Protein AF-A0A8H4B3N6-F1 (afdb_monomer_lite)

InterPro domains:
  IPR013320 Concanavalin A-like lectin/glucanase domain superfamily [SSF49899] (2-68)

Radius of gyration: 31.32 Å; chains: 1; bounding box: 74×49×82 Å

Secondary structure (DSSP, 8-state):
-EEEETTEEEEE-----GGGS------SPPPSS--SSS---S--------SSPPPHHHHHHHHHT--TT---S-THHHHHHHHHHHHHHHHHHHHHHHHHHHHHHHHHHHTT-PPPP-

Sequence (118 aa):
MNFYMDGEWVGSFSIKYIQGQSFIFNDGPLYIGWHRWKGFTGQISNFRHYNFRLSYSDVLMDYSGEDPTKHNDNDESSKKYFIDLTIAFFLGMMVLAGGLFIHKIIIRRRYQEIPNPM

Foldseek 3Di:
DWDDDLLHTDDDDDDDCPPPDDDDDPPDDDDDQDDPPHGDDDDDPDDDDDPDDQDSVLSNCVSVVHHSVDDDPVCVVVVVVVVVVVVVVVVVVVVVVVVVVVVVVVVVVVVPPDPDDD

Structure (mmCIF, N/CA/C/O backbone):
data_AF-A0A8H4B3N6-F1
#
_entry.id   AF-A0A8H4B3N6-F1
#
loop_
_atom_site.group_PDB
_atom_site.id
_atom_site.type_symbol
_atom_site.label_atom_id
_atom_site.label_alt_id
_atom_site.label_comp_id
_atom_site.label_asym_id
_atom_site.label_entity_id
_atom_site.label_seq_id
_atom_site.pdbx_PDB_ins_code
_atom_site.Cartn_x
_atom_site.Cartn_y
_atom_site.Cartn_z
_atom_site.occupancy
_atom_site.B_iso_or_equiv
_atom_site.auth_seq_id
_atom_site.auth_comp_id
_atom_site.auth_asym_id
_atom_site.auth_atom_id
_atom_site.pdbx_PDB_model_num
ATOM 1 N N . MET A 1 1 ? -4.017 8.744 -5.193 1.00 89.38 1 MET A N 1
ATOM 2 C CA . MET A 1 1 ? -2.864 7.835 -5.069 1.00 89.38 1 MET A CA 1
ATOM 3 C C . MET A 1 1 ? -2.049 8.251 -3.863 1.00 89.38 1 MET A C 1
ATOM 5 O O . MET A 1 1 ? -1.785 9.436 -3.716 1.00 89.38 1 MET A O 1
ATOM 9 N N . ASN A 1 2 ? -1.703 7.300 -3.002 1.00 94.12 2 ASN A N 1
ATOM 10 C CA . ASN A 1 2 ? -0.863 7.528 -1.830 1.00 94.12 2 ASN A CA 1
ATOM 11 C C . ASN A 1 2 ? 0.422 6.727 -2.008 1.00 94.12 2 ASN A C 1
ATOM 13 O O . ASN A 1 2 ? 0.360 5.601 -2.498 1.00 94.12 2 ASN A O 1
ATOM 17 N N . PHE A 1 3 ? 1.545 7.307 -1.608 1.00 95.56 3 PHE A N 1
ATOM 18 C CA . PHE A 1 3 ? 2.846 6.661 -1.650 1.00 95.56 3 PHE A CA 1
ATOM 19 C C . PHE A 1 3 ? 3.332 6.411 -0.232 1.00 95.56 3 PHE A C 1
ATOM 21 O O . PHE A 1 3 ? 3.206 7.286 0.631 1.00 95.56 3 PHE A O 1
ATOM 28 N N . TYR A 1 4 ? 3.895 5.227 -0.031 1.00 96.50 4 TYR A N 1
ATOM 29 C CA . TYR A 1 4 ? 4.481 4.810 1.229 1.00 96.50 4 TYR A CA 1
ATOM 30 C C . TYR A 1 4 ? 5.895 4.284 0.974 1.00 96.50 4 TYR A C 1
ATOM 32 O O . TYR A 1 4 ? 6.122 3.618 -0.038 1.00 96.50 4 TYR A O 1
ATOM 40 N N . MET A 1 5 ? 6.831 4.602 1.863 1.00 96.44 5 MET A N 1
ATOM 41 C CA . MET A 1 5 ? 8.197 4.068 1.884 1.00 96.44 5 MET A CA 1
ATOM 42 C C . MET A 1 5 ? 8.481 3.607 3.308 1.00 96.44 5 MET A C 1
ATOM 44 O O . MET A 1 5 ? 8.157 4.328 4.244 1.00 96.44 5 MET A O 1
ATOM 48 N N . ASP A 1 6 ? 9.010 2.396 3.467 1.00 96.25 6 ASP A N 1
ATOM 49 C CA . ASP A 1 6 ? 9.312 1.799 4.776 1.00 96.25 6 ASP A CA 1
ATOM 50 C C . ASP A 1 6 ? 8.129 1.826 5.772 1.00 96.25 6 ASP A C 1
ATOM 52 O O . ASP A 1 6 ? 8.292 2.029 6.971 1.00 96.25 6 ASP A O 1
ATOM 56 N N . GLY A 1 7 ? 6.903 1.662 5.257 1.00 93.94 7 GLY A N 1
ATOM 57 C CA . GLY A 1 7 ? 5.661 1.724 6.041 1.00 93.94 7 GLY A CA 1
ATOM 58 C C . GLY A 1 7 ? 5.152 3.142 6.347 1.00 93.94 7 GLY A C 1
ATOM 59 O O . GLY A 1 7 ? 4.023 3.300 6.816 1.00 93.94 7 GLY A O 1
ATOM 60 N N . GLU A 1 8 ? 5.917 4.190 6.036 1.00 95.69 8 GLU A N 1
ATOM 61 C CA . GLU A 1 8 ? 5.548 5.583 6.300 1.00 95.69 8 GLU A CA 1
ATOM 62 C C . GLU A 1 8 ? 4.925 6.271 5.086 1.00 95.69 8 GLU A C 1
ATOM 64 O O . GLU A 1 8 ? 5.313 6.048 3.940 1.00 95.69 8 GLU A O 1
ATOM 69 N N . TRP A 1 9 ? 3.943 7.143 5.330 1.00 96.50 9 TRP A N 1
ATOM 70 C CA . TRP A 1 9 ? 3.322 7.942 4.276 1.00 96.50 9 TRP A CA 1
ATOM 71 C C . TRP A 1 9 ? 4.252 9.077 3.837 1.00 96.50 9 TRP A C 1
ATOM 73 O O . TRP A 1 9 ? 4.534 9.983 4.617 1.00 96.50 9 TRP A O 1
ATOM 83 N N . VAL A 1 10 ? 4.665 9.068 2.567 1.00 97.50 10 VAL A N 1
ATOM 84 C CA . VAL A 1 10 ? 5.607 10.066 2.022 1.00 97.50 10 VAL A CA 1
ATOM 85 C C . VAL A 1 10 ? 4.953 11.085 1.091 1.00 97.50 10 VAL A C 1
ATOM 87 O O . VAL A 1 10 ? 5.555 12.100 0.749 1.00 97.50 10 VAL A O 1
ATOM 90 N N . GLY A 1 11 ? 3.713 10.843 0.660 1.00 96.00 11 GLY A N 1
ATOM 91 C CA . GLY A 1 11 ? 3.005 11.799 -0.182 1.00 96.00 11 GLY A CA 1
ATOM 92 C C . GLY A 1 11 ? 1.717 11.277 -0.796 1.00 96.00 11 GLY A C 1
ATOM 93 O O . GLY A 1 11 ? 1.401 10.083 -0.777 1.00 96.00 11 GLY A O 1
ATOM 94 N N . SER A 1 12 ? 0.932 12.195 -1.350 1.00 94.44 12 SER A N 1
ATOM 95 C CA . SER A 1 12 ? -0.309 11.866 -2.041 1.00 94.44 12 SER A CA 1
ATOM 96 C C . SER A 1 12 ? -0.500 12.718 -3.288 1.00 94.44 12 SER A C 1
ATOM 98 O O . SER A 1 12 ? -0.100 13.877 -3.369 1.00 94.44 12 SER A O 1
ATOM 100 N N . PHE A 1 13 ? -1.134 12.111 -4.283 1.00 89.69 13 PHE A N 1
ATOM 101 C CA . PHE A 1 13 ? -1.577 12.768 -5.498 1.00 89.69 13 PHE A CA 1
ATOM 102 C C . PHE A 1 13 ? -3.071 12.523 -5.677 1.00 89.69 13 PHE A C 1
ATOM 104 O O . PHE A 1 13 ? -3.522 11.373 -5.718 1.00 89.69 13 PHE A O 1
ATOM 111 N N . SER A 1 14 ? -3.846 13.599 -5.781 1.00 85.06 14 SER A N 1
ATOM 112 C CA . SER A 1 14 ? -5.288 13.521 -6.006 1.00 85.06 14 SER A CA 1
ATOM 113 C C . SER A 1 14 ? -5.618 13.764 -7.471 1.00 85.06 14 SER A C 1
ATOM 115 O O . SER A 1 14 ? -5.154 14.733 -8.073 1.00 85.06 14 SER A O 1
ATOM 117 N N . ILE A 1 15 ? -6.464 12.902 -8.026 1.00 81.00 15 ILE A N 1
ATOM 118 C CA . ILE A 1 15 ? -7.030 13.108 -9.352 1.00 81.00 15 ILE A CA 1
ATOM 119 C C . ILE A 1 15 ? -8.275 13.979 -9.199 1.00 81.00 15 ILE A C 1
ATOM 121 O O . ILE A 1 15 ? -9.248 13.573 -8.570 1.00 81.00 15 ILE A O 1
ATOM 125 N N . LYS A 1 16 ? -8.237 15.186 -9.770 1.00 80.94 16 LYS A N 1
ATOM 126 C CA . LYS A 1 16 ? -9.297 16.191 -9.592 1.00 80.94 16 LYS A CA 1
ATOM 127 C C . LYS A 1 16 ? -10.418 16.114 -10.636 1.00 80.94 16 LYS A C 1
ATOM 129 O O . LYS A 1 16 ? -11.548 16.459 -10.322 1.00 80.94 16 LYS A O 1
ATOM 134 N N . TYR A 1 17 ? -10.130 15.648 -11.854 1.00 79.25 17 TYR A N 1
ATOM 135 C CA . TYR A 1 17 ? -11.075 15.648 -12.980 1.00 79.25 17 TYR A CA 1
ATOM 136 C C . TYR A 1 17 ? -11.277 14.241 -13.545 1.00 79.25 17 TYR A C 1
ATOM 138 O O . TYR A 1 17 ? -10.811 13.918 -14.633 1.00 79.25 17 TYR A O 1
ATOM 146 N N . ILE A 1 18 ? -11.989 13.404 -12.790 1.00 73.12 18 ILE A N 1
ATOM 147 C CA . ILE A 1 18 ? -12.211 11.986 -13.122 1.00 73.12 18 ILE A CA 1
ATOM 148 C C . ILE A 1 18 ? -12.960 11.824 -14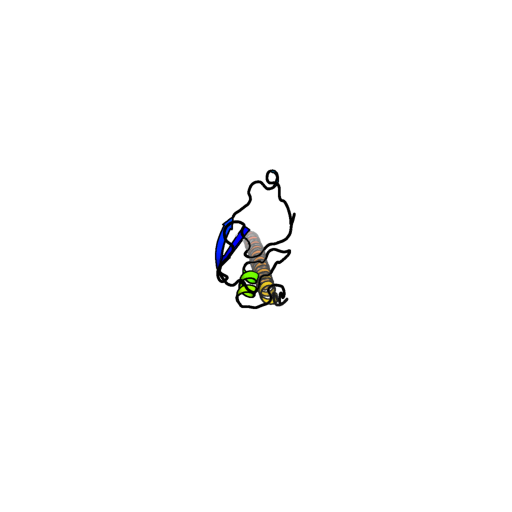.458 1.00 73.12 18 ILE A C 1
ATOM 150 O O . ILE A 1 18 ? -12.674 10.910 -15.215 1.00 73.12 18 ILE A O 1
ATOM 154 N N . GLN A 1 19 ? -13.879 12.736 -14.786 1.00 70.88 19 GLN A N 1
ATOM 155 C CA . GLN A 1 19 ? -14.685 12.664 -16.014 1.00 70.88 19 GLN A CA 1
ATOM 156 C C . GLN A 1 19 ? -13.927 13.088 -17.286 1.00 70.88 19 GLN A C 1
ATOM 158 O O . GLN A 1 19 ? -14.347 12.739 -18.383 1.00 70.88 19 GLN A O 1
ATOM 163 N N . GLY A 1 20 ? -12.834 13.851 -17.153 1.00 70.88 20 GLY A N 1
ATOM 164 C CA . GLY A 1 20 ? -12.043 14.359 -18.285 1.00 70.88 20 GLY A CA 1
ATOM 165 C C . GLY A 1 20 ? -10.754 13.580 -18.550 1.00 70.88 20 GLY A C 1
ATOM 166 O O . GLY A 1 20 ? -10.029 13.900 -19.487 1.00 70.88 20 GLY A O 1
ATOM 167 N N . GLN A 1 21 ? -10.442 12.588 -17.717 1.00 66.62 21 GLN A N 1
ATOM 168 C CA . GLN A 1 21 ? -9.253 11.753 -17.850 1.00 66.62 21 GLN A CA 1
ATOM 169 C C . GLN A 1 21 ? -9.671 10.365 -18.339 1.00 66.62 21 GLN A C 1
ATOM 171 O O . GLN A 1 21 ? -10.505 9.709 -17.720 1.00 66.62 21 GLN A O 1
ATOM 176 N N . SER A 1 22 ? -9.108 9.915 -19.464 1.00 64.19 22 SER A N 1
ATOM 177 C CA . SER A 1 22 ? -9.300 8.543 -19.931 1.00 64.19 22 SER A CA 1
ATOM 178 C C . SER A 1 22 ? -8.473 7.600 -19.060 1.00 64.19 22 SER A C 1
ATOM 180 O O . SER A 1 22 ? -7.241 7.640 -19.101 1.00 64.19 22 SER A O 1
ATOM 182 N N . PHE A 1 23 ? -9.139 6.751 -18.283 1.00 70.00 23 PHE A N 1
ATOM 183 C CA . PHE A 1 23 ? -8.480 5.665 -17.564 1.00 70.00 23 PHE A CA 1
ATOM 184 C C . PHE A 1 23 ? -8.470 4.428 -18.439 1.00 70.00 23 PHE A C 1
ATOM 186 O O . PHE A 1 23 ? -9.522 3.942 -18.852 1.00 70.00 23 PHE A O 1
ATOM 193 N N . ILE A 1 24 ? -7.274 3.920 -18.700 1.00 76.19 24 ILE A N 1
ATOM 194 C CA . ILE A 1 24 ? -7.099 2.625 -19.329 1.00 76.19 24 ILE A CA 1
ATOM 195 C C . ILE A 1 24 ? -6.700 1.658 -18.223 1.00 76.19 24 ILE A C 1
ATOM 197 O O . ILE A 1 24 ? -5.651 1.804 -17.598 1.00 76.19 24 ILE A O 1
ATOM 201 N N . PHE A 1 25 ? -7.583 0.709 -17.936 1.00 75.06 25 PHE A N 1
ATOM 202 C CA . PHE A 1 25 ? -7.313 -0.342 -16.969 1.00 75.06 25 PHE A CA 1
ATOM 203 C C . PHE A 1 25 ? -6.707 -1.533 -17.702 1.00 75.06 25 PHE A C 1
ATOM 205 O O . PHE A 1 25 ? -7.394 -2.157 -18.505 1.00 75.06 25 PHE A O 1
ATOM 212 N N . ASN A 1 26 ? -5.455 -1.864 -17.377 1.00 76.88 26 ASN A N 1
ATOM 213 C CA . ASN A 1 26 ? -4.810 -3.124 -17.757 1.00 76.88 26 ASN A CA 1
ATOM 214 C C . ASN A 1 26 ? -4.918 -3.459 -19.262 1.00 76.88 26 ASN A C 1
ATOM 216 O O . ASN A 1 26 ? -5.360 -4.546 -19.625 1.00 76.88 26 ASN A O 1
ATOM 220 N N . ASP A 1 27 ? -4.518 -2.542 -20.146 1.00 87.31 27 ASP A N 1
ATOM 221 C CA . ASP A 1 27 ? -4.526 -2.746 -21.608 1.00 87.31 27 ASP A CA 1
ATOM 222 C C . ASP A 1 27 ? -3.371 -3.605 -22.140 1.00 87.31 27 ASP A C 1
ATOM 224 O O . ASP A 1 27 ? -3.255 -3.816 -23.348 1.00 87.31 27 ASP A O 1
ATOM 228 N N . GLY A 1 28 ? -2.525 -4.133 -21.257 1.00 88.62 28 GLY A N 1
ATOM 229 C CA . GLY A 1 28 ? -1.396 -4.958 -21.646 1.00 88.62 28 GLY A CA 1
ATOM 230 C C . GLY A 1 28 ? -0.709 -5.666 -20.478 1.00 88.62 28 GLY A C 1
ATOM 231 O O . GLY A 1 28 ? -1.151 -5.574 -19.329 1.00 88.62 28 GLY A O 1
ATOM 232 N N . PRO A 1 29 ? 0.379 -6.402 -20.768 1.00 89.38 29 PRO A N 1
ATOM 233 C CA . PRO A 1 29 ? 1.152 -7.115 -19.760 1.00 89.38 29 PRO A CA 1
ATOM 234 C C . PRO A 1 29 ? 1.853 -6.158 -18.789 1.00 89.38 29 PRO A C 1
ATOM 236 O O . PRO A 1 29 ? 2.356 -5.106 -19.186 1.00 89.38 29 PRO A O 1
ATOM 239 N N . LEU A 1 30 ? 1.971 -6.567 -17.525 1.00 89.19 30 LEU A N 1
ATOM 240 C CA . LEU A 1 30 ? 2.827 -5.894 -16.553 1.00 89.19 30 LEU A CA 1
ATOM 241 C C . LEU A 1 30 ? 4.285 -6.326 -16.757 1.00 89.19 30 LEU A C 1
ATOM 243 O O . LEU A 1 30 ? 4.629 -7.490 -16.555 1.00 89.19 30 LEU A O 1
ATOM 247 N N . TYR A 1 31 ? 5.155 -5.377 -17.094 1.00 89.56 31 TYR A N 1
ATOM 248 C CA . TYR A 1 31 ? 6.596 -5.604 -17.178 1.00 89.56 31 TYR A CA 1
ATOM 249 C C . TYR A 1 31 ? 7.297 -5.047 -15.933 1.00 89.56 31 TYR A C 1
ATOM 251 O O . TYR A 1 31 ? 7.194 -3.858 -15.638 1.00 89.56 31 TYR A O 1
ATOM 259 N N . ILE A 1 32 ? 8.045 -5.889 -15.215 1.00 89.75 32 ILE A N 1
ATOM 260 C CA . ILE A 1 32 ? 8.819 -5.495 -14.026 1.00 89.75 32 ILE A CA 1
ATOM 261 C C . ILE A 1 32 ? 10.290 -5.334 -14.417 1.00 89.75 32 ILE A C 1
ATOM 263 O O . ILE A 1 32 ? 10.871 -6.215 -15.044 1.00 89.75 32 ILE A O 1
ATOM 267 N N . GLY A 1 33 ? 10.899 -4.200 -14.063 1.00 87.44 33 GLY A N 1
ATOM 268 C CA . GLY A 1 33 ? 12.323 -3.931 -14.311 1.00 87.44 33 GLY A CA 1
ATOM 269 C C . GLY A 1 33 ? 12.710 -3.724 -15.784 1.00 87.44 33 GLY A C 1
ATOM 270 O O . GLY A 1 33 ? 13.879 -3.469 -16.080 1.00 87.44 33 GLY A O 1
ATOM 271 N N . TRP A 1 34 ? 11.752 -3.794 -16.710 1.00 87.44 34 TRP A N 1
ATOM 272 C CA . TRP A 1 34 ? 11.980 -3.541 -18.128 1.00 87.44 34 TRP A CA 1
ATOM 273 C C . TRP A 1 34 ? 11.868 -2.053 -18.448 1.00 87.44 34 TRP A C 1
ATOM 275 O O . TRP A 1 34 ? 10.926 -1.377 -18.043 1.00 87.44 34 TRP A O 1
ATOM 285 N N . HIS A 1 35 ? 12.813 -1.552 -19.234 1.00 84.38 35 HIS A N 1
ATOM 286 C CA . HIS A 1 35 ? 12.736 -0.224 -19.816 1.00 84.38 35 HIS A CA 1
ATOM 287 C C . HIS A 1 35 ? 13.510 -0.212 -21.134 1.00 84.38 35 HIS A C 1
ATOM 289 O O . HIS A 1 35 ? 14.589 -0.796 -21.240 1.00 84.38 35 HIS A O 1
ATOM 295 N N . ARG A 1 36 ? 12.948 0.462 -22.143 1.00 84.25 36 ARG A N 1
ATOM 296 C CA . ARG A 1 36 ? 13.415 0.422 -23.537 1.00 84.25 36 ARG A CA 1
ATOM 297 C C . ARG A 1 36 ? 14.880 0.841 -23.724 1.00 84.25 36 ARG A C 1
ATOM 299 O O . ARG A 1 36 ? 15.528 0.343 -24.635 1.00 84.25 36 ARG A O 1
ATOM 306 N N . TRP A 1 37 ? 15.386 1.752 -22.892 1.00 84.62 37 TRP A N 1
ATOM 307 C CA . TRP A 1 37 ? 16.729 2.336 -23.050 1.00 84.62 37 TRP A CA 1
ATOM 308 C C . TRP A 1 37 ? 17.764 1.766 -22.082 1.00 84.62 37 TRP A C 1
ATOM 310 O O . TRP A 1 37 ? 18.940 1.654 -22.411 1.00 84.62 37 TRP A O 1
ATOM 320 N N . LYS A 1 38 ? 17.328 1.435 -20.869 1.00 86.69 38 LYS A N 1
ATOM 321 C CA . LYS A 1 38 ? 18.165 0.890 -19.802 1.00 86.69 38 LYS A CA 1
ATOM 322 C C . LYS A 1 38 ? 17.237 0.287 -18.765 1.00 86.69 38 LYS A C 1
ATOM 324 O O . LYS A 1 38 ? 16.467 1.035 -18.169 1.00 86.69 38 LYS A O 1
ATOM 329 N N . GLY A 1 39 ? 17.284 -1.033 -18.611 1.00 86.75 39 GLY A N 1
ATOM 330 C CA . GLY A 1 39 ? 16.505 -1.744 -17.602 1.00 86.75 39 GLY A CA 1
ATOM 331 C C . GLY A 1 39 ? 16.919 -1.373 -16.178 1.00 86.75 39 GLY A C 1
ATOM 332 O O . GLY A 1 39 ? 17.899 -0.660 -15.950 1.00 86.75 39 GLY A O 1
ATOM 333 N N . PHE A 1 40 ? 16.162 -1.877 -15.213 1.00 91.06 40 PHE A N 1
ATOM 334 C CA . PHE A 1 40 ? 16.480 -1.725 -13.801 1.00 91.06 40 PHE A CA 1
ATOM 335 C C . PHE A 1 40 ? 17.711 -2.563 -13.429 1.00 91.06 40 PHE A C 1
ATOM 337 O O . PHE A 1 40 ? 17.812 -3.735 -13.789 1.00 91.06 40 PHE A O 1
ATOM 344 N N . THR A 1 41 ? 18.650 -1.966 -12.696 1.00 91.06 41 THR A N 1
ATOM 345 C CA . THR A 1 41 ? 19.799 -2.669 -12.111 1.00 91.06 41 THR A CA 1
ATOM 346 C C . THR A 1 41 ? 19.657 -2.639 -10.596 1.00 91.06 41 THR A C 1
ATOM 348 O O . THR A 1 41 ? 19.985 -1.645 -9.956 1.00 91.06 41 THR A O 1
ATOM 351 N N . GLY A 1 42 ? 19.127 -3.724 -10.041 1.00 91.12 42 GLY A N 1
ATOM 352 C CA . GLY A 1 42 ? 18.878 -3.906 -8.615 1.00 91.12 42 GLY A CA 1
ATOM 353 C C . GLY A 1 42 ? 18.050 -5.167 -8.371 1.00 91.12 42 GLY A C 1
ATOM 354 O O . GLY A 1 42 ? 17.736 -5.898 -9.312 1.00 91.12 42 GLY A O 1
ATOM 355 N N . GLN A 1 43 ? 17.671 -5.408 -7.118 1.00 94.12 43 GLN A N 1
ATOM 356 C CA . GLN A 1 43 ? 16.826 -6.539 -6.739 1.00 94.12 43 GLN A CA 1
ATOM 357 C C . GLN A 1 43 ? 15.404 -6.064 -6.432 1.00 94.12 43 GLN A C 1
ATOM 359 O O . GLN A 1 43 ? 15.213 -5.118 -5.675 1.00 94.12 43 GLN A O 1
ATOM 364 N N . ILE A 1 44 ? 14.415 -6.739 -7.017 1.00 92.56 44 ILE A N 1
ATOM 365 C CA . ILE A 1 44 ? 12.998 -6.596 -6.670 1.00 92.56 44 ILE A CA 1
ATOM 366 C C . ILE A 1 44 ? 12.559 -7.937 -6.092 1.00 92.56 44 ILE A C 1
ATOM 368 O O . ILE A 1 44 ? 12.774 -8.981 -6.708 1.00 92.56 44 ILE A O 1
ATOM 372 N N . SER A 1 45 ? 11.956 -7.912 -4.913 1.00 92.88 45 SER A N 1
ATOM 373 C CA . SER A 1 45 ? 11.373 -9.079 -4.254 1.00 92.88 45 SER A CA 1
ATOM 374 C C . SER A 1 45 ? 9.968 -8.742 -3.760 1.00 92.88 45 SER A C 1
ATOM 376 O O . SER A 1 45 ? 9.593 -7.573 -3.686 1.00 92.88 45 SER A O 1
ATOM 378 N N . ASN A 1 46 ? 9.180 -9.776 -3.453 1.00 93.00 46 ASN A N 1
ATOM 379 C CA . ASN A 1 46 ? 7.869 -9.658 -2.805 1.00 93.00 46 ASN A CA 1
ATOM 380 C C . ASN A 1 46 ? 6.885 -8.700 -3.505 1.00 93.00 46 ASN A C 1
ATOM 382 O O . ASN A 1 46 ? 6.108 -8.008 -2.850 1.00 93.00 46 ASN A O 1
ATOM 386 N N . PHE A 1 47 ? 6.890 -8.672 -4.843 1.00 92.44 47 PHE A N 1
ATOM 387 C CA . PHE A 1 47 ? 5.912 -7.900 -5.605 1.00 92.44 47 PHE A CA 1
ATOM 388 C C . PHE A 1 47 ? 4.502 -8.464 -5.384 1.00 92.44 47 PHE A C 1
ATOM 390 O O . PHE A 1 47 ? 4.239 -9.631 -5.681 1.00 92.44 47 PHE A O 1
ATOM 397 N N . ARG A 1 48 ? 3.596 -7.625 -4.874 1.00 92.56 48 ARG A N 1
ATOM 398 C CA . ARG A 1 48 ? 2.204 -7.976 -4.573 1.00 92.56 48 ARG A CA 1
ATOM 399 C C . ARG A 1 48 ? 1.260 -6.959 -5.203 1.00 92.56 48 ARG A C 1
ATOM 401 O O . ARG A 1 48 ? 1.553 -5.767 -5.248 1.00 92.56 48 ARG A O 1
ATOM 408 N N . HIS A 1 49 ? 0.125 -7.447 -5.693 1.00 90.94 49 HIS A N 1
ATOM 409 C CA . HIS A 1 49 ? -0.941 -6.632 -6.263 1.00 90.94 49 HIS A CA 1
ATOM 410 C C . HIS A 1 49 ? -2.257 -6.950 -5.557 1.00 90.94 49 HIS A C 1
ATOM 412 O O . HIS A 1 49 ? -2.644 -8.115 -5.459 1.00 90.94 49 HIS A O 1
ATOM 418 N N . TYR A 1 50 ? -2.950 -5.906 -5.109 1.00 91.62 50 TYR A N 1
ATOM 419 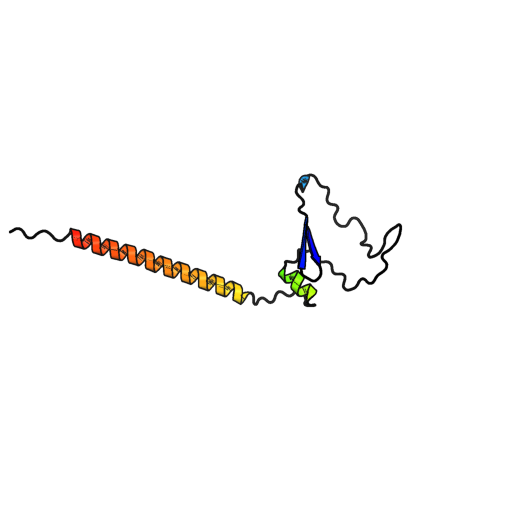C CA . TYR A 1 50 ? -4.239 -6.000 -4.436 1.00 91.62 50 TYR A CA 1
ATOM 420 C C . TYR A 1 50 ? -5.307 -5.307 -5.286 1.00 91.62 50 TYR A C 1
ATOM 422 O O . TYR A 1 50 ? -5.116 -4.183 -5.742 1.00 91.62 50 TYR A O 1
ATOM 430 N N . ASN A 1 51 ? -6.462 -5.954 -5.454 1.00 91.12 51 ASN A N 1
ATOM 431 C CA . ASN A 1 51 ? -7.614 -5.383 -6.170 1.00 91.12 51 ASN A CA 1
ATOM 432 C C . ASN A 1 51 ? -8.440 -4.416 -5.298 1.00 91.12 51 ASN A C 1
ATOM 434 O O . ASN A 1 51 ? -9.569 -4.067 -5.639 1.00 91.12 51 ASN A O 1
ATOM 438 N N . PHE A 1 52 ? -7.902 -4.011 -4.152 1.00 90.75 52 PHE A N 1
ATOM 439 C CA . PHE A 1 52 ? -8.520 -3.101 -3.201 1.00 90.75 52 PHE A CA 1
ATOM 440 C C . PHE A 1 52 ? -7.464 -2.162 -2.627 1.00 90.75 52 PHE A C 1
ATOM 442 O O . PHE A 1 52 ? -6.259 -2.404 -2.703 1.00 90.75 52 PHE A O 1
ATOM 449 N N . ARG A 1 53 ? -7.932 -1.052 -2.061 1.00 92.00 53 ARG A N 1
ATOM 450 C CA . ARG A 1 53 ? -7.061 -0.066 -1.435 1.00 92.00 53 ARG A CA 1
ATOM 451 C C . ARG A 1 53 ? -6.705 -0.520 -0.023 1.00 92.00 53 ARG A C 1
ATOM 453 O O . ARG A 1 53 ? -7.595 -0.611 0.813 1.00 92.00 53 ARG A O 1
ATOM 460 N N . LEU A 1 54 ? -5.412 -0.694 0.235 1.00 93.56 54 LEU A N 1
ATOM 461 C CA . LEU A 1 54 ? -4.889 -0.845 1.590 1.00 93.56 54 LEU A CA 1
ATOM 462 C C . LEU A 1 54 ? -5.122 0.438 2.397 1.00 93.56 54 LEU A C 1
ATOM 464 O O . LEU A 1 54 ? -4.887 1.555 1.908 1.00 93.56 54 LEU A O 1
ATOM 468 N N . SER A 1 55 ? -5.595 0.279 3.629 1.00 92.94 55 SER A N 1
ATOM 469 C CA . SER A 1 55 ? -5.605 1.349 4.620 1.00 92.94 55 SER A CA 1
ATOM 470 C C . SER A 1 55 ? -4.191 1.590 5.166 1.00 92.94 55 SER A C 1
ATOM 472 O O . SER A 1 55 ? -3.250 0.863 4.855 1.00 92.94 55 SER A O 1
ATOM 474 N N . TYR A 1 56 ? -4.017 2.633 5.981 1.00 92.94 56 TYR A N 1
ATOM 475 C CA . TYR A 1 56 ? -2.717 2.901 6.601 1.00 92.94 56 TYR A CA 1
ATOM 476 C C . TYR A 1 56 ? -2.260 1.759 7.524 1.00 92.94 56 TYR A C 1
ATOM 478 O O . TYR A 1 56 ? -1.092 1.384 7.483 1.00 92.94 56 TYR A O 1
ATOM 486 N N . SER A 1 57 ? -3.173 1.171 8.304 1.00 92.25 57 SER A N 1
ATOM 487 C CA . SER A 1 57 ? -2.855 0.020 9.157 1.00 92.25 57 SER A CA 1
ATOM 488 C C . SER A 1 57 ? -2.454 -1.200 8.338 1.00 92.25 57 SER A C 1
ATOM 490 O O . SER A 1 57 ? -1.510 -1.889 8.706 1.00 92.25 57 SER A O 1
ATOM 492 N N . ASP A 1 58 ? -3.112 -1.429 7.201 1.00 94.62 58 ASP A N 1
ATOM 493 C CA . ASP A 1 58 ? -2.812 -2.580 6.345 1.00 94.62 58 ASP A CA 1
ATOM 494 C C . ASP A 1 58 ? -1.431 -2.441 5.696 1.00 94.62 58 ASP A C 1
ATOM 496 O O . ASP A 1 58 ? -0.692 -3.412 5.584 1.00 94.62 58 ASP A O 1
ATOM 500 N N . VAL A 1 59 ? -1.041 -1.221 5.307 1.00 94.88 59 VAL A N 1
ATOM 501 C CA . VAL A 1 59 ? 0.320 -0.947 4.819 1.00 94.88 59 VAL A CA 1
ATOM 502 C C . VAL A 1 59 ? 1.361 -1.255 5.897 1.00 94.88 59 VAL A C 1
ATOM 504 O O . VAL A 1 59 ? 2.401 -1.835 5.589 1.00 94.88 59 VAL A O 1
ATOM 507 N N . LEU A 1 60 ? 1.083 -0.898 7.154 1.00 94.25 60 LEU A N 1
ATOM 508 C CA . LEU A 1 60 ? 1.989 -1.178 8.267 1.00 94.25 60 LEU A CA 1
ATOM 509 C C . LEU A 1 60 ? 2.104 -2.685 8.544 1.00 94.25 60 LEU A C 1
ATOM 511 O O . LEU A 1 60 ? 3.211 -3.168 8.769 1.00 94.25 60 LEU A O 1
ATOM 515 N N . MET A 1 61 ? 0.989 -3.419 8.472 1.00 92.56 61 MET A N 1
ATOM 516 C CA . MET A 1 61 ? 0.974 -4.884 8.571 1.00 92.56 61 MET A CA 1
ATOM 517 C C . MET A 1 61 ? 1.775 -5.540 7.439 1.00 92.56 61 MET A C 1
ATOM 519 O O . MET A 1 61 ? 2.603 -6.409 7.694 1.00 92.56 61 MET A O 1
ATOM 523 N N . ASP A 1 62 ? 1.593 -5.112 6.185 1.00 93.75 62 ASP A N 1
ATOM 524 C CA . ASP A 1 62 ? 2.353 -5.683 5.060 1.00 93.75 62 ASP A CA 1
ATOM 525 C C . ASP A 1 62 ? 3.862 -5.428 5.214 1.00 93.75 62 ASP A C 1
ATOM 527 O O . ASP A 1 62 ? 4.672 -6.324 4.959 1.00 93.75 62 ASP A O 1
ATOM 531 N N . TYR A 1 63 ? 4.238 -4.231 5.685 1.00 94.44 63 TYR A N 1
ATOM 532 C CA . TYR A 1 63 ? 5.630 -3.856 5.939 1.00 94.44 63 TYR A CA 1
ATOM 533 C C . TYR A 1 63 ? 6.270 -4.657 7.082 1.00 94.44 63 TYR A C 1
ATOM 535 O O . TYR A 1 63 ? 7.433 -5.047 6.968 1.00 94.44 63 TYR A O 1
ATOM 543 N N . SER A 1 64 ? 5.528 -4.963 8.154 1.00 93.88 64 SER A N 1
ATOM 544 C CA . SER A 1 64 ? 6.021 -5.822 9.244 1.00 93.88 64 SER A CA 1
ATOM 545 C C . SER A 1 64 ? 6.163 -7.297 8.841 1.00 93.88 64 SER A C 1
ATOM 547 O O . SER A 1 64 ? 6.726 -8.090 9.597 1.00 93.88 64 SER A O 1
ATOM 549 N N . GLY A 1 65 ? 5.701 -7.666 7.640 1.00 92.62 65 GLY A N 1
ATOM 550 C CA . GLY A 1 65 ? 5.705 -9.035 7.129 1.00 92.62 65 GLY A CA 1
ATOM 551 C C . GLY A 1 65 ? 4.442 -9.824 7.475 1.00 92.62 65 GLY A C 1
ATOM 552 O O . GLY A 1 65 ? 4.381 -11.023 7.197 1.00 92.62 65 GLY A O 1
ATOM 553 N N . GLU A 1 66 ? 3.438 -9.173 8.060 1.00 92.06 66 GLU A N 1
ATOM 554 C CA . GLU A 1 66 ? 2.123 -9.756 8.300 1.00 92.06 66 GLU A CA 1
ATOM 555 C C . GLU A 1 66 ? 1.273 -9.762 7.018 1.00 92.06 66 GLU A C 1
ATOM 557 O O . GLU A 1 66 ? 1.625 -9.186 5.986 1.00 92.06 66 GLU A O 1
ATOM 562 N N . ASP A 1 67 ? 0.154 -10.486 7.060 1.00 90.88 67 ASP A N 1
ATOM 563 C CA . ASP A 1 67 ? -0.782 -10.572 5.943 1.00 90.88 67 ASP A CA 1
ATOM 564 C C . ASP A 1 67 ? -1.864 -9.491 6.098 1.00 90.88 67 ASP A C 1
ATOM 566 O O . ASP A 1 67 ? -2.750 -9.651 6.943 1.00 90.88 67 ASP A O 1
ATOM 570 N N . PRO A 1 68 ? -1.846 -8.418 5.283 1.00 91.88 68 PRO A N 1
ATOM 571 C CA . PRO A 1 68 ? -2.801 -7.315 5.397 1.00 91.88 68 PRO A CA 1
ATOM 572 C C . PRO A 1 68 ? -4.233 -7.711 5.014 1.00 91.88 68 PRO A C 1
ATOM 574 O O . PRO A 1 68 ? -5.153 -6.912 5.157 1.00 91.88 68 PRO A O 1
ATOM 577 N N . THR A 1 69 ? -4.440 -8.926 4.494 1.00 89.88 69 THR A N 1
ATOM 578 C CA . THR A 1 69 ? -5.771 -9.456 4.167 1.00 89.88 69 THR A CA 1
ATOM 579 C C . THR A 1 69 ? -6.424 -10.165 5.351 1.00 89.88 69 THR A C 1
ATOM 581 O O . THR A 1 69 ? -7.628 -10.429 5.336 1.00 89.88 69 THR A O 1
ATOM 584 N N . LYS A 1 70 ? -5.645 -10.454 6.400 1.00 84.75 70 LYS A N 1
ATOM 585 C CA . LYS A 1 70 ? -6.127 -11.068 7.634 1.00 84.75 70 LYS A CA 1
ATOM 586 C C . LYS A 1 70 ? -6.510 -9.982 8.618 1.00 84.75 70 LYS A C 1
ATOM 588 O O . LYS A 1 70 ? -5.763 -9.639 9.530 1.00 84.75 70 LYS A O 1
ATOM 593 N N . HIS A 1 71 ? -7.717 -9.463 8.458 1.00 70.69 71 HIS A N 1
ATOM 594 C CA . HIS A 1 71 ? -8.323 -8.689 9.527 1.00 70.69 71 HIS A CA 1
ATOM 595 C C . HIS A 1 71 ? -8.687 -9.651 10.658 1.00 70.69 71 HIS A C 1
ATOM 597 O O . HIS A 1 71 ? -9.557 -10.506 10.512 1.00 70.69 71 HIS A O 1
ATOM 603 N N . ASN A 1 72 ? -7.992 -9.536 11.788 1.00 61.47 72 ASN A N 1
ATOM 604 C CA . ASN A 1 72 ? -8.477 -10.136 13.019 1.00 61.47 72 ASN A CA 1
ATOM 605 C C . ASN A 1 72 ? -9.768 -9.396 13.382 1.00 61.47 72 ASN A C 1
ATOM 607 O O . ASN A 1 72 ? -9.722 -8.198 13.654 1.00 61.47 72 ASN A O 1
ATOM 611 N N . ASP A 1 73 ? -10.899 -10.101 13.438 1.00 58.97 73 ASP A N 1
ATOM 612 C CA . ASP A 1 73 ? -12.212 -9.564 13.846 1.00 58.97 73 ASP A CA 1
ATOM 613 C C . ASP A 1 73 ? -12.230 -8.965 15.274 1.00 58.97 73 ASP A C 1
ATOM 615 O O . ASP A 1 73 ? -13.252 -8.457 15.742 1.00 58.97 73 ASP A O 1
ATOM 619 N N . ASN A 1 74 ? -11.076 -8.954 15.948 1.00 54.62 74 ASN A N 1
ATOM 620 C CA . ASN A 1 74 ? -10.781 -8.383 17.261 1.00 54.62 74 ASN A CA 1
ATOM 621 C C . ASN A 1 74 ? -10.838 -6.840 17.302 1.00 54.62 74 ASN A C 1
ATOM 623 O O . ASN A 1 74 ? -10.344 -6.215 18.240 1.00 54.62 74 ASN A O 1
ATOM 627 N N . ASP A 1 75 ? -11.540 -6.219 16.355 1.00 56.91 75 ASP A N 1
ATOM 628 C CA . ASP A 1 75 ? -12.038 -4.837 16.408 1.00 56.91 75 ASP A CA 1
ATOM 629 C C . ASP A 1 75 ? -13.080 -4.629 17.543 1.00 56.91 75 ASP A C 1
ATOM 631 O O . ASP A 1 75 ? -13.766 -3.611 17.648 1.00 56.91 75 ASP A O 1
ATOM 635 N N . GLU A 1 76 ? -13.216 -5.632 18.413 1.00 58.47 76 GLU A N 1
ATOM 636 C CA . GLU A 1 76 ? -13.937 -5.631 19.678 1.00 58.47 76 GLU A CA 1
ATOM 637 C C . GLU A 1 76 ? -13.489 -4.481 20.590 1.00 58.47 76 GLU A C 1
ATOM 639 O O . GLU A 1 76 ? -14.331 -3.866 21.237 1.00 58.47 76 GLU A O 1
ATOM 644 N N . SER A 1 77 ? -12.201 -4.114 20.582 1.00 61.38 77 SER A N 1
ATOM 645 C CA . SER A 1 77 ? -11.683 -2.959 21.334 1.00 61.38 77 SER A CA 1
ATOM 646 C C . SER A 1 77 ? -12.336 -1.649 20.877 1.00 61.38 77 SER A C 1
ATOM 648 O O . SER A 1 77 ? -12.955 -0.940 21.671 1.00 61.38 77 SER A O 1
ATOM 650 N N . SER A 1 78 ? -12.280 -1.368 19.575 1.00 62.09 78 SER A N 1
ATOM 651 C CA . SER A 1 78 ? -12.859 -0.187 18.924 1.00 62.09 78 SER A CA 1
ATOM 652 C C . SER A 1 78 ? -14.368 -0.100 19.163 1.00 62.09 78 SER A C 1
ATOM 654 O O . SER A 1 78 ? -14.902 0.949 19.535 1.00 62.09 78 SER A O 1
ATOM 656 N N . LYS A 1 79 ? -15.057 -1.239 19.013 1.00 67.88 79 LYS A N 1
ATOM 657 C CA . LYS A 1 79 ? -16.499 -1.374 19.264 1.00 67.88 79 LYS A CA 1
ATOM 658 C C . LYS A 1 79 ? -16.840 -1.148 20.736 1.00 67.88 79 LYS A C 1
ATOM 660 O O . LYS A 1 79 ? -17.813 -0.456 21.024 1.00 67.88 79 LYS A O 1
ATOM 665 N N . LYS A 1 80 ? -16.029 -1.663 21.663 1.00 72.50 80 LYS A N 1
ATOM 666 C CA . LYS A 1 80 ? -16.211 -1.480 23.107 1.00 72.50 80 LYS A CA 1
ATOM 667 C C . LYS A 1 80 ? -16.072 -0.013 23.508 1.00 72.50 80 LYS A C 1
ATOM 669 O O . LYS A 1 80 ? -16.963 0.504 24.172 1.00 72.50 80 LYS A O 1
ATOM 674 N N . TYR A 1 81 ? -15.038 0.685 23.031 1.00 77.25 81 TYR A N 1
ATOM 675 C CA . TYR A 1 81 ? -14.878 2.124 23.284 1.00 77.25 81 TYR A CA 1
ATOM 676 C C . TYR A 1 81 ? -16.062 2.946 22.763 1.00 77.25 81 TYR A C 1
ATOM 678 O O . TYR A 1 81 ? -16.527 3.862 23.441 1.00 77.25 81 TYR A O 1
ATOM 686 N N . PHE A 1 82 ? -16.580 2.611 21.578 1.00 76.69 82 PHE A N 1
ATOM 687 C CA . PHE A 1 82 ? -17.751 3.282 21.018 1.00 76.69 8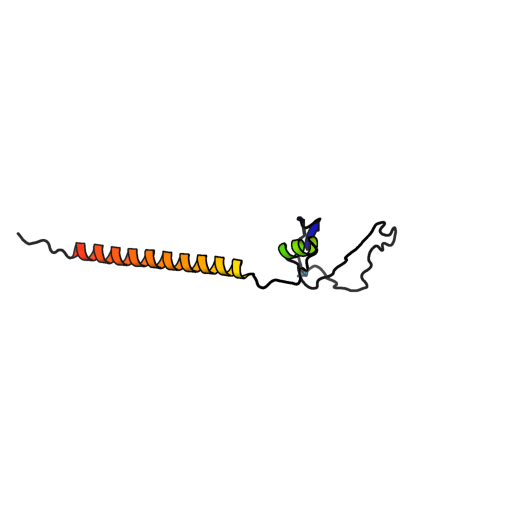2 PHE A CA 1
ATOM 688 C C . PHE A 1 82 ? -19.019 3.034 21.855 1.00 76.69 82 PHE A C 1
ATOM 690 O O . PHE A 1 82 ? -19.782 3.967 22.118 1.00 76.69 82 PHE A O 1
ATOM 697 N N . ILE A 1 83 ? -19.233 1.798 22.316 1.00 81.44 83 ILE A N 1
ATOM 698 C CA . ILE A 1 83 ? -20.362 1.424 23.183 1.00 81.44 83 ILE A CA 1
ATOM 699 C C . ILE A 1 83 ? -20.271 2.141 24.536 1.00 81.44 83 ILE A C 1
ATOM 701 O O . ILE A 1 83 ? -21.249 2.760 24.956 1.00 81.44 83 ILE A O 1
ATOM 705 N N . ASP A 1 84 ? -19.101 2.129 25.177 1.00 84.06 84 ASP A N 1
ATOM 706 C CA . ASP A 1 84 ? -18.873 2.774 26.474 1.00 84.06 84 ASP A CA 1
ATOM 707 C C . ASP A 1 84 ? -19.125 4.290 26.396 1.00 84.06 84 ASP A C 1
ATOM 709 O O . ASP A 1 84 ? -19.818 4.858 27.245 1.00 84.06 84 ASP A O 1
ATOM 713 N N . LEU A 1 85 ? -18.646 4.945 25.330 1.00 87.81 85 LEU A N 1
ATOM 714 C CA . LEU A 1 85 ? -18.886 6.371 25.084 1.00 87.81 85 LEU A CA 1
ATOM 715 C C . LEU A 1 85 ? -20.378 6.676 24.879 1.00 87.81 85 LEU A C 1
ATOM 717 O O . LEU A 1 85 ? -20.896 7.665 25.402 1.00 87.81 85 LEU A O 1
ATOM 721 N N . THR A 1 86 ? -21.079 5.811 24.146 1.00 86.50 86 THR A N 1
ATOM 722 C CA . THR A 1 86 ? -22.514 5.956 23.872 1.00 86.50 86 THR A CA 1
ATOM 723 C C . THR A 1 86 ? -23.335 5.805 25.156 1.00 86.50 86 THR A C 1
ATOM 725 O O . THR A 1 86 ? -24.209 6.629 25.429 1.00 86.50 86 THR A O 1
ATOM 728 N N . ILE A 1 87 ? -23.023 4.809 25.994 1.00 90.12 87 ILE A N 1
ATOM 729 C CA . ILE A 1 87 ? -23.673 4.603 27.300 1.00 90.12 87 ILE A CA 1
ATOM 730 C C . ILE A 1 87 ? -23.442 5.811 28.216 1.00 90.12 87 ILE A C 1
ATOM 732 O O . ILE A 1 87 ? -24.397 6.325 28.804 1.00 90.12 87 ILE A O 1
ATOM 736 N N . ALA A 1 88 ? -22.202 6.303 28.307 1.00 90.31 88 ALA A N 1
ATOM 737 C CA . ALA A 1 88 ? -21.868 7.469 29.123 1.00 90.31 88 ALA A CA 1
ATOM 738 C C . ALA A 1 88 ? -22.640 8.724 28.682 1.00 90.31 88 ALA A C 1
ATOM 740 O O . ALA A 1 88 ? -23.170 9.454 29.524 1.00 90.31 88 ALA A O 1
ATOM 741 N N . PHE A 1 89 ? -22.765 8.947 27.370 1.00 88.75 89 PHE A N 1
ATOM 742 C CA . PHE A 1 89 ? -23.542 10.054 26.815 1.00 88.75 89 PHE A CA 1
ATOM 743 C C . PHE A 1 89 ? -25.026 9.972 27.207 1.00 88.75 89 PHE A C 1
ATOM 745 O O . PHE A 1 89 ? -25.580 10.944 27.725 1.00 88.75 89 PHE A O 1
ATOM 752 N N . PHE A 1 90 ? -25.672 8.813 27.029 1.00 86.88 90 PHE A N 1
ATOM 753 C CA . PHE A 1 90 ? -27.090 8.648 27.374 1.00 86.88 90 PHE A CA 1
ATOM 754 C C . PHE A 1 90 ? -27.355 8.776 28.878 1.00 86.88 90 PHE A C 1
ATOM 756 O O . PHE A 1 90 ? -28.325 9.431 29.268 1.00 86.88 90 PHE A O 1
ATOM 763 N N . LEU A 1 91 ? -26.485 8.222 29.728 1.00 87.62 91 LEU A N 1
ATOM 764 C CA . LEU A 1 91 ? -26.582 8.390 31.182 1.00 87.62 91 LEU A CA 1
ATOM 765 C C . LEU A 1 91 ? -26.448 9.863 31.587 1.00 87.62 91 LEU A C 1
ATOM 767 O O . LEU A 1 91 ? -27.256 10.357 32.376 1.00 87.62 91 LEU A O 1
ATOM 771 N N . GLY A 1 92 ? -25.490 10.588 31.001 1.00 86.56 92 GLY A N 1
ATOM 772 C CA . GLY A 1 92 ? -25.327 12.025 31.224 1.00 86.56 92 GLY A CA 1
ATOM 773 C C . GLY A 1 92 ? -26.582 12.819 30.857 1.00 86.56 92 GLY A C 1
ATOM 774 O O . GLY A 1 92 ? -27.049 13.643 31.646 1.00 86.56 92 GLY A O 1
ATOM 775 N N . MET A 1 93 ? -27.188 12.517 29.705 1.00 84.00 93 MET A N 1
ATOM 776 C CA . MET A 1 93 ? -28.419 13.171 29.249 1.00 84.00 93 MET A CA 1
ATOM 777 C C . MET A 1 93 ? -29.623 12.875 30.155 1.00 84.00 93 MET A C 1
ATOM 779 O O . MET A 1 93 ? -30.416 13.781 30.424 1.00 84.00 93 MET A O 1
ATOM 783 N N . MET A 1 94 ? -29.756 11.649 30.672 1.00 81.56 94 MET A N 1
ATOM 784 C CA . MET A 1 94 ? -30.831 11.301 31.612 1.00 81.56 94 MET A CA 1
ATOM 785 C C . MET A 1 94 ? -30.705 12.039 32.949 1.00 81.56 94 MET A C 1
ATOM 787 O O . MET A 1 94 ? -31.708 12.528 33.471 1.00 81.56 94 MET A O 1
ATOM 791 N N . VAL A 1 95 ? -29.488 12.183 33.483 1.00 81.19 95 VAL A N 1
ATOM 792 C CA . VAL A 1 95 ? -29.237 12.953 34.714 1.00 81.19 95 VAL A CA 1
ATOM 793 C C . VAL A 1 95 ? -29.578 14.432 34.513 1.00 81.19 95 VAL A C 1
ATOM 795 O O . VAL A 1 95 ? -30.251 15.032 35.353 1.00 81.19 95 VAL A O 1
ATOM 798 N N . LEU A 1 96 ? -29.178 15.013 33.380 1.00 74.50 96 LEU A N 1
ATOM 799 C CA . LEU A 1 96 ? -29.454 16.413 33.042 1.00 74.50 96 LEU A CA 1
ATOM 800 C C . LEU A 1 96 ? -30.960 16.683 32.899 1.00 74.50 96 LEU A C 1
ATOM 802 O O . LEU A 1 96 ? -31.483 17.634 33.485 1.00 74.50 96 LEU A O 1
ATOM 806 N N . ALA A 1 97 ? -31.674 15.815 32.177 1.00 73.38 97 ALA A N 1
ATOM 807 C CA . ALA A 1 97 ? -33.121 15.915 32.005 1.00 73.38 97 ALA A CA 1
ATOM 808 C C . ALA A 1 97 ? -33.878 15.719 33.331 1.00 73.38 97 ALA A C 1
ATOM 810 O O . ALA A 1 97 ? -34.785 16.494 33.641 1.00 73.38 97 ALA A O 1
ATOM 811 N N . GLY A 1 98 ? -33.477 14.734 34.143 1.00 69.56 98 GLY A N 1
ATOM 812 C CA . GLY A 1 98 ? -34.052 14.485 35.467 1.00 69.56 98 GLY A CA 1
ATOM 813 C C . GLY A 1 98 ? -33.841 15.654 36.433 1.00 69.56 98 GLY A C 1
ATOM 814 O O . GLY A 1 98 ? -34.785 16.076 37.103 1.00 69.56 98 GLY A O 1
ATOM 815 N N . GLY A 1 99 ? -32.643 16.245 36.448 1.00 67.75 99 GLY A N 1
ATOM 816 C CA . GLY A 1 99 ? -32.334 17.436 37.246 1.00 67.75 99 GLY A CA 1
ATOM 817 C C . GLY A 1 99 ? -33.193 18.645 36.867 1.00 67.75 99 GLY A C 1
ATOM 818 O O . GLY A 1 99 ? -33.759 19.300 37.742 1.00 67.75 99 GLY A O 1
ATOM 819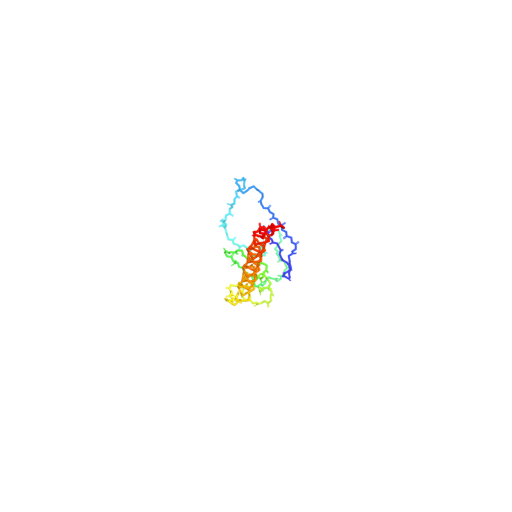 N N . LEU A 1 100 ? -33.378 18.896 35.567 1.00 62.75 100 LEU A N 1
ATOM 820 C CA . LEU A 1 100 ? -34.282 19.935 35.051 1.00 62.75 100 LEU A CA 1
ATOM 821 C C . LEU A 1 100 ? -35.743 19.698 35.457 1.00 62.75 100 LEU A C 1
ATOM 823 O O . LEU A 1 100 ? -36.454 20.647 35.801 1.00 62.75 100 LEU A O 1
ATOM 827 N N . 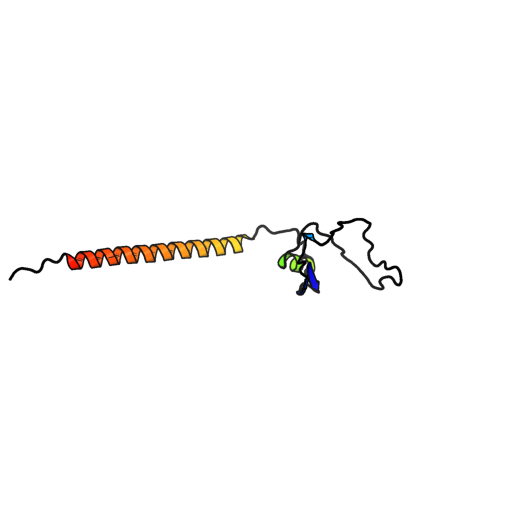PHE A 1 101 ? -36.192 18.442 35.448 1.00 59.50 101 PHE A N 1
ATOM 828 C CA . PHE A 1 101 ? -37.554 18.073 35.830 1.00 59.50 101 PHE A CA 1
ATOM 829 C C . PHE A 1 101 ? -37.803 18.287 37.330 1.00 59.50 101 PHE A C 1
ATOM 831 O O . PHE A 1 101 ? -38.803 18.898 37.715 1.00 59.50 101 PHE A O 1
ATOM 838 N N . ILE A 1 102 ? -36.859 17.868 38.179 1.00 60.72 102 ILE A N 1
ATOM 839 C CA . ILE A 1 102 ? -36.919 18.069 39.635 1.00 60.72 102 ILE A CA 1
ATOM 840 C C . ILE A 1 102 ? -36.847 19.562 39.975 1.00 60.72 102 ILE A C 1
ATOM 842 O O . ILE A 1 102 ? -37.644 20.050 40.778 1.00 60.72 102 ILE A O 1
ATOM 846 N N . HIS A 1 103 ? -35.957 20.315 39.325 1.00 53.47 103 HIS A N 1
ATOM 847 C CA . HIS A 1 103 ? -35.830 21.756 39.538 1.00 53.47 103 HIS A CA 1
ATOM 848 C C . HIS A 1 103 ? -37.128 22.503 39.196 1.00 53.47 103 HIS A C 1
ATOM 850 O O . HIS A 1 103 ? -37.604 23.314 39.994 1.00 53.47 103 HIS A O 1
ATOM 856 N N . LYS A 1 104 ? -37.774 22.168 38.069 1.00 59.34 104 LYS A N 1
ATOM 857 C CA . LYS A 1 104 ? -39.087 22.727 37.701 1.00 59.34 104 LYS A CA 1
ATOM 858 C C . LYS A 1 104 ? -40.189 22.390 38.711 1.00 59.34 104 LYS A C 1
ATOM 860 O O . LYS A 1 104 ? -41.016 23.253 39.003 1.00 59.34 104 LYS A O 1
ATOM 865 N N . ILE A 1 105 ? -40.210 21.171 39.260 1.00 58.62 105 ILE A N 1
ATOM 866 C CA . ILE A 1 105 ? -41.185 20.768 40.291 1.00 58.62 105 ILE A CA 1
ATOM 867 C C . ILE A 1 105 ? -40.985 21.573 41.583 1.00 58.62 105 ILE A C 1
ATOM 869 O O . ILE A 1 105 ? -41.965 22.051 42.158 1.00 58.62 105 ILE A O 1
ATOM 873 N N . ILE A 1 106 ? -39.737 21.758 42.026 1.00 58.88 106 ILE A N 1
ATOM 874 C CA . ILE A 1 106 ? -39.414 22.528 43.238 1.00 58.88 106 ILE A CA 1
ATOM 875 C C . ILE A 1 106 ? -39.832 23.993 43.081 1.00 58.88 106 ILE A C 1
ATOM 877 O O . ILE A 1 106 ? -40.487 24.537 43.969 1.00 58.88 106 ILE A O 1
ATOM 881 N N . ILE A 1 107 ? -39.505 24.619 41.945 1.00 60.59 107 ILE A N 1
ATOM 882 C CA . ILE A 1 107 ? -39.902 26.005 41.658 1.00 60.59 107 ILE A CA 1
ATOM 883 C C . ILE A 1 107 ? -41.428 26.140 41.686 1.00 60.59 107 ILE A C 1
ATOM 885 O O . ILE A 1 107 ? -41.950 27.034 42.347 1.00 60.59 10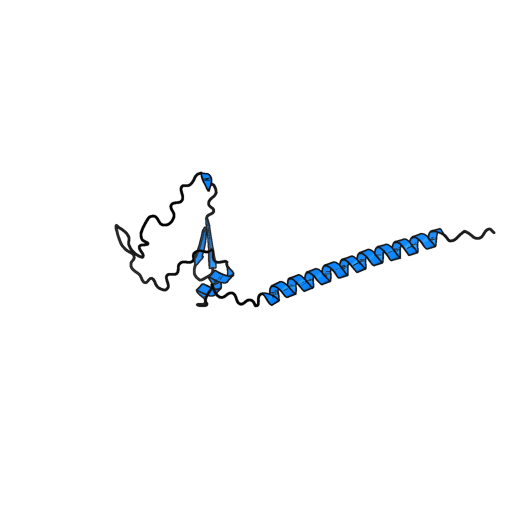7 ILE A O 1
ATOM 889 N N . ARG A 1 108 ? -42.161 25.224 41.038 1.00 57.44 108 ARG A N 1
ATOM 890 C CA . ARG A 1 108 ? -43.631 25.257 41.018 1.00 57.44 108 ARG A CA 1
ATOM 891 C C . ARG A 1 108 ? -44.242 25.176 42.419 1.00 57.44 108 ARG A C 1
ATOM 893 O O . ARG A 1 108 ? -45.216 25.875 42.674 1.00 57.44 108 ARG A O 1
ATOM 900 N N . ARG A 1 109 ? -43.682 24.363 43.324 1.00 58.75 109 ARG A N 1
ATOM 901 C CA . ARG A 1 109 ? -44.177 24.261 44.709 1.00 58.75 109 ARG A CA 1
ATOM 902 C C . ARG A 1 109 ? -43.981 25.552 45.505 1.00 58.75 109 ARG A C 1
ATOM 904 O O . ARG A 1 109 ? -44.887 25.920 46.239 1.00 58.75 109 ARG A O 1
ATOM 911 N N . ARG A 1 110 ? -42.868 26.275 45.318 1.00 58.12 110 ARG A N 1
ATOM 912 C CA . ARG A 1 110 ? -42.627 27.545 46.034 1.00 58.12 110 ARG A CA 1
ATOM 913 C C . ARG A 1 110 ? -43.618 28.655 45.675 1.00 58.12 110 ARG A C 1
ATOM 915 O O . ARG A 1 110 ? -43.875 29.517 46.501 1.00 58.12 110 ARG A O 1
ATOM 922 N N . TYR A 1 111 ? -44.195 28.630 44.474 1.00 58.28 111 TYR A N 1
ATOM 923 C CA . TYR A 1 111 ? -45.212 29.607 44.064 1.00 58.28 111 TYR A CA 1
ATOM 924 C C . TYR A 1 111 ? -46.642 29.249 44.511 1.00 58.28 111 TYR A C 1
ATOM 926 O O . TYR A 1 111 ? -47.557 30.025 44.253 1.00 58.28 111 TYR A O 1
ATOM 934 N N . GLN A 1 112 ? -46.858 28.091 45.149 1.00 58.12 112 GLN A N 1
ATOM 935 C CA . GLN A 1 112 ? -48.170 27.683 45.675 1.00 58.12 112 GLN A CA 1
ATOM 936 C C . GLN A 1 112 ? -48.316 27.884 47.191 1.00 58.12 112 GLN A C 1
ATOM 938 O O . GLN A 1 112 ? -49.362 27.545 47.742 1.00 58.12 112 GLN A O 1
ATOM 943 N N . GLU A 1 113 ? -47.314 28.446 47.870 1.00 58.41 113 GLU A N 1
ATOM 944 C CA . GLU A 1 113 ? -47.475 28.900 49.252 1.00 58.41 113 GLU A CA 1
ATOM 945 C C . GLU A 1 113 ? -48.373 30.148 49.252 1.00 58.41 113 GLU A C 1
ATOM 947 O O . GLU A 1 113 ? -47.944 31.254 48.926 1.00 58.41 113 GLU A O 1
ATOM 952 N N . ILE A 1 114 ? -49.661 29.946 49.544 1.00 60.12 114 ILE A N 1
ATOM 953 C CA . ILE A 1 114 ? -50.635 31.024 49.742 1.00 60.12 114 ILE A CA 1
ATOM 954 C C . ILE A 1 114 ? -50.162 31.832 50.962 1.00 60.12 114 ILE A C 1
ATOM 956 O O . ILE A 1 114 ? -49.983 31.235 52.027 1.00 60.12 114 ILE A O 1
ATOM 960 N N . PRO A 1 115 ? -49.945 33.157 50.851 1.00 60.62 115 PRO A N 1
ATOM 961 C CA . PRO A 1 115 ? -49.574 33.956 52.006 1.00 60.62 115 PRO A CA 1
ATOM 962 C C . PRO A 1 115 ? -50.718 33.903 53.016 1.00 60.62 115 PRO A C 1
ATOM 964 O O . PRO A 1 115 ? -51.874 34.160 52.676 1.00 60.62 115 PRO A O 1
ATOM 967 N N . ASN A 1 116 ? -50.381 33.522 54.245 1.00 60.59 116 ASN A N 1
ATOM 968 C CA . ASN A 1 116 ? -51.332 33.429 55.342 1.00 60.59 116 ASN A CA 1
ATOM 969 C C . ASN A 1 116 ? -51.967 34.820 55.542 1.00 60.59 116 ASN A C 1
ATOM 971 O O . ASN A 1 116 ? -51.217 35.773 55.778 1.00 60.59 116 ASN A O 1
ATOM 975 N N . PRO A 1 117 ? -53.295 34.981 55.406 1.00 60.38 117 PRO A N 1
ATOM 976 C CA . PRO A 1 117 ? -53.922 36.260 55.699 1.00 60.38 117 PRO A CA 1
ATOM 977 C C . PRO A 1 117 ? -53.781 36.528 57.204 1.00 60.38 117 PRO A C 1
ATOM 979 O O . PRO A 1 117 ? -54.144 35.675 58.015 1.00 60.38 117 PRO A O 1
ATOM 982 N N . MET A 1 118 ? -53.176 37.673 57.542 1.00 53.19 118 MET A N 1
ATOM 983 C CA . MET A 1 118 ? -53.102 38.203 58.910 1.00 53.19 118 MET A CA 1
ATOM 984 C C . MET A 1 118 ? -54.490 38.532 59.453 1.00 53.19 118 MET A C 1
ATOM 986 O O . MET A 1 118 ? -55.319 39.037 58.661 1.00 53.19 118 MET A O 1
#

pLDDT: mean 80.47, std 13.69, range [53.19, 97.5]

Organism: Gigaspora margarita (NCBI:txid4874)